Protein AF-A0A1G8VQ76-F1 (afdb_monomer)

Nearest PDB structures (foldseek):
  5lw8-assembly1_A  TM=6.667E-01  e=1.753E-02  Helicobacter pylori 26695
  2x9a-assembly1_D  TM=5.639E-01  e=1.098E-01  Escherichia coli
  6s3w-assembly1_A  TM=5.113E-01  e=1.736E-01  Pseudomonas aeruginosa
  6fip-assembly1_A  TM=4.896E-01  e=1.413E+00  Pseudomonas aeruginosa
  7szy-assembly1_A  TM=2.783E-01  e=7.266E+00  Human parvovirus B19

Structure (mmCIF, N/CA/C/O backbone):
data_AF-A0A1G8VQ76-F1
#
_entry.id   AF-A0A1G8VQ76-F1
#
loop_
_atom_site.group_PDB
_atom_site.id
_atom_site.type_symbol
_atom_site.label_atom_id
_atom_site.label_alt_id
_atom_site.label_comp_id
_atom_site.label_asym_id
_atom_site.label_entity_id
_atom_site.label_seq_id
_atom_site.pdbx_PDB_ins_code
_atom_site.Cartn_x
_atom_site.Cartn_y
_atom_site.Cartn_z
_atom_site.occupancy
_atom_site.B_iso_or_equiv
_atom_site.auth_seq_id
_atom_site.auth_comp_id
_atom_site.auth_asym_id
_atom_site.auth_atom_id
_atom_site.pdbx_PDB_model_num
ATOM 1 N N . MET A 1 1 ? -50.342 3.033 -22.020 1.00 38.66 1 MET A N 1
ATOM 2 C CA . MET A 1 1 ? -48.925 2.639 -21.872 1.00 38.66 1 MET A CA 1
ATOM 3 C C . MET A 1 1 ? -48.242 3.702 -21.026 1.00 38.66 1 MET A C 1
ATOM 5 O O . MET A 1 1 ? -48.009 4.798 -21.509 1.00 38.66 1 MET A O 1
ATOM 9 N N . ARG A 1 2 ? -48.062 3.440 -19.730 1.00 43.53 2 ARG A N 1
ATOM 10 C CA . ARG A 1 2 ? -47.347 4.323 -18.799 1.00 43.53 2 ARG A CA 1
ATOM 11 C C . ARG A 1 2 ? -4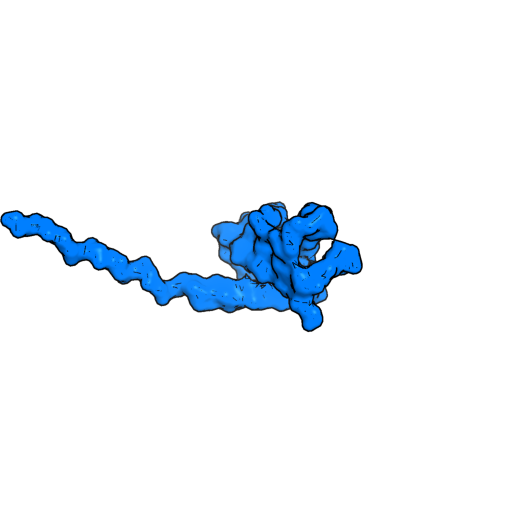6.197 3.500 -18.238 1.00 43.53 2 ARG A C 1
ATOM 13 O O . ARG A 1 2 ? -46.421 2.678 -17.360 1.00 43.53 2 ARG A O 1
ATOM 20 N N . ALA A 1 3 ? -45.011 3.676 -18.798 1.00 48.22 3 ALA A N 1
ATOM 21 C CA . ALA A 1 3 ? -43.781 3.137 -18.243 1.00 48.22 3 ALA A CA 1
ATOM 22 C C . ALA A 1 3 ? -42.684 4.179 -18.496 1.00 48.22 3 ALA A C 1
ATOM 24 O O . ALA A 1 3 ? -42.454 4.567 -19.633 1.00 48.22 3 ALA A O 1
ATOM 25 N N . VAL A 1 4 ? -42.244 4.846 -17.431 1.00 54.50 4 VAL A N 1
ATOM 26 C CA . VAL A 1 4 ? -40.944 4.606 -16.779 1.00 54.50 4 VAL A CA 1
ATOM 27 C C . VAL A 1 4 ? -39.897 5.546 -17.366 1.00 54.50 4 VAL A C 1
ATOM 29 O O . VAL A 1 4 ? -39.304 5.239 -18.387 1.00 54.50 4 VAL A O 1
ATOM 32 N N . VAL A 1 5 ? -39.645 6.661 -16.676 1.00 51.53 5 VAL A N 1
ATOM 33 C CA . VAL A 1 5 ? -38.316 7.290 -16.626 1.00 51.53 5 VAL A CA 1
ATOM 34 C C . VAL A 1 5 ? -38.163 7.944 -15.253 1.00 51.53 5 VAL A C 1
ATOM 36 O O . VAL A 1 5 ? -38.481 9.113 -15.066 1.00 51.53 5 VAL A O 1
ATOM 39 N N . VAL A 1 6 ? -37.702 7.170 -14.273 1.00 53.84 6 VAL A N 1
ATOM 40 C CA . VAL A 1 6 ? -37.031 7.711 -13.083 1.00 53.84 6 VAL A CA 1
ATOM 41 C C . VAL A 1 6 ? -35.815 6.820 -12.820 1.00 53.84 6 VAL A C 1
ATOM 43 O O . VAL A 1 6 ? -35.819 5.969 -11.941 1.00 53.84 6 VAL A O 1
ATOM 46 N N . LEU A 1 7 ? -34.787 6.966 -13.658 1.00 50.66 7 LEU A N 1
ATOM 47 C CA . LEU A 1 7 ? -33.397 6.684 -13.289 1.00 50.66 7 LEU A CA 1
ATOM 48 C C . LEU A 1 7 ? -32.816 8.072 -12.982 1.00 50.66 7 LEU A C 1
ATOM 50 O O . LEU A 1 7 ? -32.823 8.939 -13.845 1.00 50.66 7 LEU A O 1
ATOM 54 N N . GLY A 1 8 ? -32.460 8.418 -11.752 1.00 53.59 8 GLY A N 1
ATOM 55 C CA . GLY A 1 8 ? -31.429 7.741 -10.975 1.00 53.59 8 GLY A CA 1
ATOM 56 C C . GLY A 1 8 ? -30.175 8.621 -10.973 1.00 53.59 8 GLY A C 1
ATOM 57 O O . GLY A 1 8 ? -29.135 8.209 -11.465 1.00 53.59 8 GLY A O 1
ATOM 58 N N . LEU A 1 9 ? -30.287 9.857 -10.472 1.00 52.03 9 LEU A N 1
ATOM 59 C CA . LEU A 1 9 ? -29.156 10.769 -10.270 1.00 52.03 9 LEU A CA 1
ATOM 60 C C . LEU A 1 9 ? -28.792 10.776 -8.782 1.00 52.03 9 LEU A C 1
ATOM 62 O O . LEU A 1 9 ? -29.182 11.670 -8.038 1.00 52.03 9 LEU A O 1
ATOM 66 N N . ILE A 1 10 ? -28.069 9.748 -8.341 1.00 57.62 10 ILE A N 1
ATOM 67 C CA . ILE A 1 10 ? -27.401 9.743 -7.031 1.00 57.62 10 ILE A CA 1
ATOM 68 C C . ILE A 1 10 ? -25.964 9.269 -7.229 1.00 57.62 10 ILE A C 1
ATOM 70 O O . ILE A 1 10 ? -25.578 8.196 -6.785 1.00 57.62 10 ILE A O 1
ATOM 74 N N . ILE A 1 11 ? -25.159 10.049 -7.942 1.00 55.38 11 ILE A N 1
ATOM 75 C CA . ILE A 1 11 ? -23.706 9.879 -7.939 1.00 55.38 11 ILE A CA 1
ATOM 76 C C . ILE A 1 11 ? -23.126 11.273 -8.143 1.00 55.38 11 ILE A C 1
ATOM 78 O O . ILE A 1 11 ? -23.397 11.853 -9.184 1.00 55.38 11 ILE A O 1
ATOM 82 N N . CYS A 1 12 ? -22.443 11.825 -7.130 1.00 48.06 12 CYS A N 1
ATOM 83 C CA . CYS A 1 12 ? -21.375 12.847 -7.235 1.00 48.06 12 CYS A CA 1
ATOM 84 C C . CYS A 1 12 ? -21.057 13.530 -5.883 1.00 48.06 12 CYS A C 1
ATOM 86 O O . CYS A 1 12 ? -20.843 14.735 -5.829 1.00 48.06 12 CYS A O 1
ATOM 88 N N . ALA A 1 13 ? -20.997 12.787 -4.771 1.00 46.81 13 ALA A N 1
ATOM 89 C CA . ALA A 1 13 ? -20.494 13.332 -3.496 1.00 46.81 13 ALA A CA 1
ATOM 90 C C . ALA A 1 13 ? -19.321 12.535 -2.886 1.00 46.81 13 ALA A C 1
ATOM 92 O O . ALA A 1 13 ? -18.822 12.895 -1.824 1.00 46.81 13 ALA A O 1
ATOM 93 N N . GLY A 1 14 ? -18.866 11.455 -3.537 1.00 49.59 14 GLY A N 1
ATOM 94 C CA . GLY A 1 14 ? -17.878 10.528 -2.964 1.00 49.59 14 GLY A CA 1
ATOM 95 C C . GLY A 1 14 ? -16.415 10.759 -3.361 1.00 49.59 14 GLY A C 1
ATOM 96 O O . GLY A 1 14 ? -15.526 10.295 -2.656 1.00 49.59 14 GLY A O 1
ATOM 97 N N . THR A 1 15 ? -16.130 11.459 -4.463 1.00 51.47 15 THR A N 1
ATOM 98 C CA . THR A 1 15 ? -14.774 11.482 -5.050 1.00 51.47 15 THR A CA 1
ATOM 99 C C . THR A 1 15 ? -13.825 12.469 -4.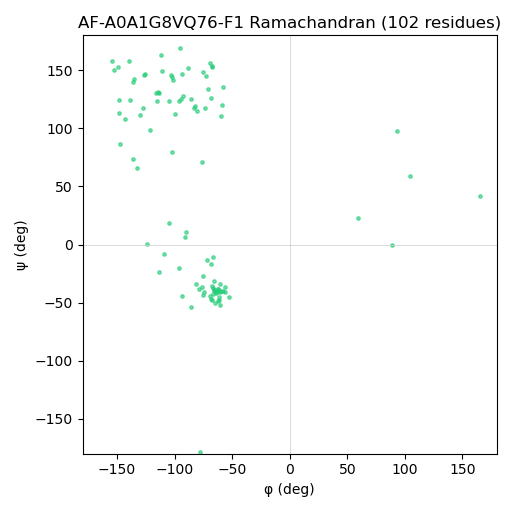370 1.00 51.47 15 THR A C 1
ATOM 101 O O . THR A 1 15 ? -12.645 12.166 -4.224 1.00 51.47 15 THR A O 1
ATOM 104 N N . ALA A 1 16 ? -14.328 13.609 -3.884 1.00 51.00 16 ALA A N 1
ATOM 105 C CA . ALA A 1 16 ? -13.487 14.630 -3.253 1.00 51.00 16 ALA A CA 1
ATOM 106 C C . ALA A 1 16 ? -12.818 14.127 -1.961 1.00 51.00 16 ALA A C 1
ATOM 108 O O . ALA A 1 16 ? -11.632 14.349 -1.744 1.00 51.00 16 ALA A O 1
ATOM 109 N N . ARG A 1 17 ? -13.558 13.381 -1.129 1.00 53.31 17 ARG A N 1
ATOM 110 C CA . ARG A 1 17 ? -13.037 12.876 0.153 1.00 53.31 17 ARG A CA 1
ATOM 111 C C . ARG A 1 17 ? -12.079 11.697 0.004 1.00 53.31 17 ARG A C 1
ATOM 113 O O . ARG A 1 17 ? -11.231 11.508 0.867 1.00 53.31 17 ARG A O 1
ATOM 120 N N . ALA A 1 18 ? -12.220 10.906 -1.060 1.00 59.06 18 ALA A N 1
ATOM 121 C CA . ALA A 1 18 ? -11.311 9.797 -1.337 1.00 59.06 18 ALA A CA 1
ATOM 122 C C . ALA A 1 18 ? -9.919 10.314 -1.731 1.00 59.06 18 ALA A C 1
ATOM 124 O O . ALA A 1 18 ? -8.927 9.846 -1.187 1.00 59.06 18 ALA A O 1
ATOM 125 N N . SER A 1 19 ? -9.861 11.336 -2.592 1.00 62.03 19 SER A N 1
ATOM 126 C CA . SER A 1 19 ? -8.595 11.938 -3.026 1.00 62.03 19 SER A CA 1
ATOM 127 C C . SER A 1 19 ? -7.865 12.662 -1.887 1.00 62.03 19 SER A C 1
ATOM 129 O O . SER A 1 19 ? -6.663 12.482 -1.724 1.00 62.03 19 SER A O 1
ATOM 131 N N . GLU A 1 20 ? -8.579 13.416 -1.045 1.00 64.12 20 GLU A N 1
ATOM 132 C CA . GLU A 1 20 ? -7.973 14.092 0.113 1.00 64.12 20 GLU A CA 1
ATOM 133 C C . GLU A 1 20 ? -7.426 13.088 1.144 1.00 64.12 20 GLU A C 1
ATOM 135 O O . GLU A 1 20 ? -6.329 13.261 1.675 1.00 64.12 20 GLU A O 1
ATOM 140 N N . LEU A 1 21 ? -8.156 11.992 1.386 1.00 71.00 21 LEU A N 1
ATOM 141 C CA . LEU A 1 21 ? -7.702 10.911 2.259 1.00 71.00 21 LEU A CA 1
ATOM 142 C C . LEU A 1 21 ? -6.476 10.187 1.684 1.00 71.00 21 LEU A C 1
ATOM 144 O O . LEU A 1 21 ? -5.575 9.858 2.451 1.00 71.00 21 LEU A O 1
ATOM 148 N N . GLU A 1 22 ? -6.417 9.957 0.368 1.00 72.69 22 GLU A N 1
ATOM 149 C CA . GLU A 1 22 ? -5.242 9.364 -0.285 1.00 72.69 22 GLU A CA 1
ATOM 150 C C . GLU A 1 22 ? -3.993 10.230 -0.116 1.00 72.69 22 GLU A C 1
ATOM 152 O O . GLU A 1 22 ? -2.957 9.709 0.291 1.00 72.69 22 GLU A O 1
ATOM 157 N N . VAL A 1 23 ? -4.088 11.541 -0.367 1.00 71.69 23 VAL A N 1
ATOM 158 C CA . VAL A 1 23 ? -2.945 12.461 -0.227 1.00 71.69 23 VAL A CA 1
ATOM 159 C C . VAL A 1 23 ? -2.459 12.495 1.222 1.00 71.69 23 VAL A C 1
ATOM 161 O O . VAL A 1 23 ? -1.276 12.283 1.483 1.00 71.69 23 VAL A O 1
ATOM 164 N N . LEU A 1 24 ? -3.376 12.656 2.182 1.00 72.88 24 LEU A N 1
ATOM 165 C CA . LEU A 1 24 ? -3.037 12.679 3.608 1.00 72.88 24 LEU A CA 1
ATOM 166 C C . LEU A 1 24 ? -2.423 11.360 4.096 1.00 72.88 24 LEU A C 1
ATOM 168 O O . LEU A 1 24 ? -1.532 11.373 4.949 1.00 72.88 24 LEU A O 1
ATOM 172 N N . LEU A 1 25 ? -2.909 10.217 3.599 1.00 78.75 25 LEU A N 1
ATOM 173 C CA . LEU A 1 25 ? -2.349 8.907 3.932 1.00 78.75 25 LEU A CA 1
ATOM 174 C C . LEU A 1 25 ? -0.950 8.749 3.343 1.00 78.75 25 LEU A C 1
ATOM 176 O O . LEU A 1 25 ? -0.043 8.349 4.071 1.00 78.75 25 LEU A O 1
ATOM 180 N N . SER A 1 26 ? -0.760 9.098 2.071 1.00 75.56 26 SER A N 1
ATOM 181 C CA . SER A 1 26 ? 0.537 9.002 1.401 1.00 75.56 26 SER A CA 1
ATOM 182 C C . SER A 1 26 ? 1.588 9.914 2.036 1.00 75.56 26 SER A C 1
ATOM 184 O O . SER A 1 26 ? 2.701 9.451 2.276 1.00 75.56 26 SER A O 1
ATOM 186 N N . GLU A 1 27 ? 1.241 11.147 2.423 1.00 79.81 27 GLU A N 1
ATOM 187 C CA . GLU A 1 27 ? 2.156 12.050 3.141 1.00 79.81 27 GLU A CA 1
ATOM 188 C C . GLU A 1 27 ? 2.532 11.518 4.532 1.00 79.81 27 GLU A C 1
ATOM 190 O O . GLU A 1 27 ? 3.714 11.425 4.878 1.00 79.81 27 GLU A O 1
ATOM 195 N N . LYS A 1 28 ? 1.536 11.127 5.342 1.00 81.44 28 LYS A N 1
ATOM 196 C CA . LYS A 1 28 ? 1.782 10.649 6.715 1.00 81.44 28 LYS A CA 1
ATOM 197 C C . LYS A 1 28 ? 2.552 9.336 6.743 1.00 81.44 28 LYS A C 1
ATOM 199 O O . LYS A 1 28 ? 3.400 9.142 7.613 1.00 81.44 28 LYS A O 1
ATOM 204 N N . ILE A 1 29 ? 2.246 8.432 5.816 1.00 83.56 29 ILE A N 1
ATOM 205 C CA . ILE A 1 29 ? 2.930 7.145 5.711 1.00 83.56 29 ILE A CA 1
ATOM 206 C C . ILE A 1 29 ? 4.325 7.348 5.115 1.00 83.56 29 ILE A C 1
ATOM 208 O O . ILE A 1 29 ? 5.273 6.758 5.628 1.00 83.56 29 ILE A O 1
ATOM 212 N N . GLY A 1 30 ? 4.476 8.212 4.105 1.00 79.56 30 GLY A N 1
ATOM 213 C CA . GLY A 1 30 ? 5.749 8.484 3.432 1.00 79.56 30 GLY A CA 1
ATOM 214 C C . GLY A 1 30 ? 6.864 8.933 4.379 1.00 79.56 30 GLY A C 1
ATOM 215 O O . GLY A 1 30 ? 7.995 8.484 4.233 1.00 79.56 30 GLY A O 1
ATOM 216 N N . GLY A 1 31 ? 6.546 9.714 5.417 1.00 81.88 31 GLY A N 1
ATOM 217 C CA . GLY A 1 31 ? 7.532 10.135 6.424 1.00 81.88 31 GLY A CA 1
ATOM 218 C C . GLY A 1 31 ? 8.069 9.014 7.333 1.00 81.88 31 GLY A C 1
ATOM 219 O O . GLY A 1 31 ? 9.092 9.194 7.987 1.00 81.88 31 GLY A O 1
ATOM 220 N N . CYS A 1 32 ? 7.392 7.865 7.394 1.00 86.94 32 CYS A N 1
ATOM 221 C CA . CYS A 1 32 ? 7.774 6.711 8.220 1.00 86.94 32 CYS A CA 1
ATOM 222 C C . CYS A 1 32 ? 8.184 5.487 7.381 1.00 86.94 32 CYS A C 1
ATOM 224 O O . CYS A 1 32 ? 8.902 4.603 7.859 1.00 86.94 32 CYS A O 1
ATOM 226 N N . LEU A 1 33 ? 7.716 5.405 6.136 1.00 87.56 33 LEU A N 1
ATOM 227 C CA . LEU A 1 33 ? 7.892 4.244 5.283 1.00 87.56 33 LEU A CA 1
ATOM 228 C C . LEU A 1 33 ? 9.335 4.151 4.778 1.00 87.56 33 LEU A C 1
ATOM 230 O O . LEU A 1 33 ? 9.810 4.997 4.031 1.00 87.56 33 LEU A O 1
ATOM 234 N N . VAL A 1 34 ? 10.026 3.076 5.150 1.00 86.56 34 VAL A N 1
ATOM 235 C CA . VAL A 1 34 ? 11.353 2.773 4.604 1.00 86.56 34 VAL A CA 1
ATOM 236 C C . VAL A 1 34 ? 11.183 2.116 3.237 1.00 86.56 34 VAL A C 1
ATOM 238 O O . VAL A 1 34 ? 10.646 1.008 3.150 1.00 86.56 34 VAL A O 1
ATOM 241 N N . ILE A 1 35 ? 11.648 2.797 2.191 1.00 85.56 35 ILE A N 1
ATOM 242 C CA . ILE A 1 35 ? 11.603 2.310 0.811 1.00 85.56 35 ILE A CA 1
ATOM 243 C C . ILE A 1 35 ? 12.834 1.438 0.530 1.00 85.56 35 ILE A C 1
ATOM 245 O O . ILE A 1 35 ? 13.961 1.885 0.758 1.00 85.56 35 ILE A O 1
ATOM 249 N N . PRO A 1 36 ? 12.651 0.188 0.070 1.00 82.69 36 PRO A N 1
ATOM 250 C CA . PRO A 1 36 ? 13.757 -0.645 -0.393 1.00 82.69 36 PRO A CA 1
ATOM 251 C C . PRO A 1 36 ? 14.535 0.007 -1.548 1.00 82.69 36 PRO A C 1
ATOM 253 O O . PRO A 1 36 ? 13.944 0.541 -2.481 1.00 82.69 36 PRO A O 1
ATOM 256 N N . VAL A 1 37 ? 15.869 -0.049 -1.484 1.00 79.25 37 VAL A N 1
ATOM 257 C CA . VAL A 1 37 ? 16.781 0.611 -2.443 1.00 79.25 37 VAL A CA 1
ATOM 258 C C . VAL A 1 37 ? 16.813 -0.036 -3.833 1.00 79.25 37 VAL A C 1
ATOM 260 O O . VAL A 1 37 ? 17.360 0.538 -4.766 1.00 79.25 37 VAL A O 1
ATOM 263 N N . ASP A 1 38 ? 16.266 -1.242 -3.975 1.00 82.94 38 ASP A N 1
ATOM 264 C CA . ASP A 1 38 ? 16.254 -2.047 -5.202 1.00 82.94 38 ASP A CA 1
ATOM 265 C C . ASP A 1 38 ? 15.015 -1.807 -6.083 1.00 82.94 38 ASP A C 1
ATOM 267 O O . ASP A 1 38 ? 14.809 -2.493 -7.090 1.00 82.94 38 ASP A O 1
ATOM 271 N N . ILE A 1 39 ? 14.182 -0.833 -5.715 1.00 85.50 39 ILE A N 1
ATOM 272 C CA . ILE A 1 39 ? 12.976 -0.471 -6.452 1.00 85.50 39 ILE A CA 1
ATOM 273 C C . ILE A 1 39 ? 13.285 0.703 -7.372 1.00 85.50 39 ILE A C 1
ATOM 275 O O . ILE A 1 39 ? 13.708 1.762 -6.919 1.00 85.50 39 ILE A O 1
ATOM 279 N N . ALA A 1 40 ? 13.034 0.525 -8.667 1.00 83.88 40 ALA A N 1
ATOM 280 C CA . ALA A 1 40 ? 13.100 1.620 -9.622 1.00 83.88 40 ALA A CA 1
ATOM 281 C C . ALA A 1 40 ? 11.921 2.582 -9.413 1.00 83.88 40 ALA A C 1
ATOM 283 O O . ALA A 1 40 ? 10.774 2.144 -9.305 1.00 83.88 40 ALA A O 1
ATOM 284 N N . THR A 1 41 ? 12.206 3.880 -9.390 1.00 86.69 41 THR A N 1
ATOM 285 C CA . THR A 1 41 ? 11.207 4.942 -9.532 1.00 86.69 41 THR A CA 1
ATOM 286 C C . THR A 1 41 ? 11.003 5.270 -11.023 1.00 86.69 41 THR A C 1
ATOM 288 O O . THR A 1 41 ? 11.918 5.056 -11.822 1.00 86.69 41 THR A O 1
ATOM 291 N N . PRO A 1 42 ? 9.815 5.750 -11.435 1.00 92.00 42 PRO A N 1
ATOM 292 C CA . PRO A 1 42 ? 8.616 5.909 -10.619 1.00 92.00 42 PRO A CA 1
ATOM 293 C C . PRO A 1 42 ? 7.922 4.567 -10.338 1.00 92.00 42 PRO A C 1
ATOM 295 O O . PRO A 1 42 ? 7.922 3.660 -11.174 1.00 92.00 42 PRO A O 1
ATOM 298 N N . PHE A 1 43 ? 7.285 4.452 -9.173 1.00 92.44 43 PHE A N 1
ATOM 299 C CA . PHE A 1 43 ? 6.455 3.292 -8.841 1.00 92.44 43 PHE A CA 1
ATOM 300 C C . PHE A 1 43 ? 5.172 3.691 -8.117 1.00 92.44 43 PHE A C 1
ATOM 302 O O . PHE A 1 43 ? 5.076 4.748 -7.489 1.00 92.44 43 PHE A O 1
ATOM 309 N N . LYS A 1 44 ? 4.180 2.801 -8.179 1.00 94.19 44 LYS A N 1
ATOM 310 C CA . LYS A 1 44 ? 2.903 2.928 -7.472 1.00 94.19 44 LYS A CA 1
ATOM 311 C C . LYS A 1 44 ? 2.529 1.606 -6.828 1.00 94.19 44 LYS A C 1
ATOM 313 O O . LYS A 1 44 ? 2.745 0.547 -7.410 1.00 94.19 44 LYS A O 1
ATOM 318 N N . VAL A 1 45 ? 1.939 1.656 -5.639 1.00 95.25 45 VAL A N 1
ATOM 319 C CA . VAL A 1 45 ? 1.364 0.489 -4.966 1.00 95.25 45 VAL A CA 1
ATOM 320 C C . VAL A 1 45 ? 0.040 0.879 -4.335 1.00 95.25 45 VAL A C 1
ATOM 322 O O . VAL A 1 45 ? -0.026 1.795 -3.519 1.00 95.25 45 VAL A O 1
ATOM 325 N N . THR A 1 46 ? -1.016 0.160 -4.690 1.00 95.62 46 THR A N 1
ATOM 326 C CA . THR A 1 46 ? -2.330 0.305 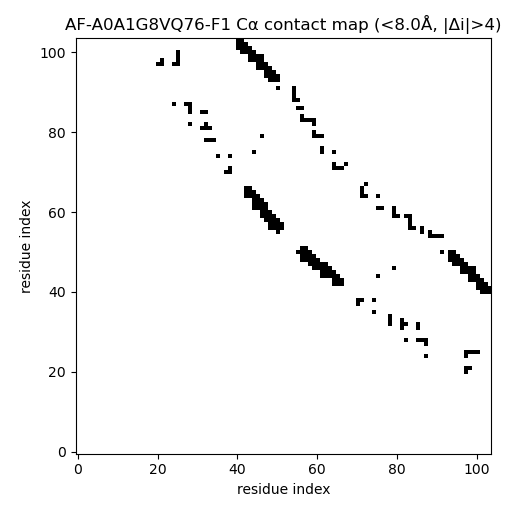-4.071 1.00 95.62 46 THR A CA 1
ATOM 327 C C . THR A 1 46 ? -2.474 -0.717 -2.958 1.00 95.62 46 THR A C 1
ATOM 329 O O . THR A 1 46 ? -2.331 -1.924 -3.180 1.00 95.62 46 THR A O 1
ATOM 332 N N . PHE A 1 47 ? -2.800 -0.235 -1.763 1.00 95.88 47 PHE A N 1
ATOM 333 C CA . PHE A 1 47 ? -3.050 -1.061 -0.591 1.00 95.88 47 PHE A CA 1
ATOM 334 C C . PHE A 1 47 ? -4.523 -1.028 -0.208 1.00 95.88 47 PHE A C 1
ATOM 336 O O . PHE A 1 47 ? -5.193 -0.009 -0.364 1.00 95.88 47 PHE A O 1
ATOM 343 N N . GLU A 1 48 ? -5.005 -2.126 0.362 1.00 95.81 48 GLU A N 1
ATOM 344 C CA . GLU A 1 48 ? -6.253 -2.168 1.116 1.00 95.81 48 GLU A CA 1
ATOM 345 C C . GLU A 1 48 ? -5.944 -2.511 2.569 1.00 95.81 48 GLU A C 1
ATOM 347 O O . GLU A 1 48 ? -5.315 -3.530 2.867 1.00 95.81 48 GLU A O 1
ATOM 352 N N . VAL A 1 49 ? -6.367 -1.639 3.475 1.00 95.69 49 VAL A N 1
ATOM 353 C CA . VAL A 1 49 ? -6.119 -1.757 4.906 1.00 95.69 49 VAL A CA 1
ATOM 354 C C . VAL A 1 49 ? -7.434 -1.987 5.624 1.00 95.69 49 VAL A C 1
ATOM 356 O O . VAL A 1 49 ? -8.399 -1.248 5.425 1.00 95.69 49 VAL A O 1
ATOM 359 N N . THR A 1 50 ? -7.456 -3.002 6.482 1.00 95.69 50 THR A N 1
ATOM 360 C CA . THR A 1 50 ? -8.535 -3.180 7.454 1.00 95.69 50 THR A CA 1
ATOM 361 C C . THR A 1 50 ? -8.071 -2.728 8.824 1.00 95.69 50 THR A C 1
ATOM 363 O O . THR A 1 50 ? -6.903 -2.901 9.187 1.00 95.69 50 THR A O 1
ATOM 366 N N . LEU A 1 51 ? -8.988 -2.143 9.585 1.00 94.38 51 LEU A N 1
ATOM 367 C CA . LEU A 1 51 ? -8.727 -1.672 10.939 1.00 94.38 51 LEU A CA 1
ATOM 368 C C . LEU A 1 51 ? -9.315 -2.628 11.975 1.00 94.38 51 LEU A C 1
ATOM 370 O O . LEU A 1 51 ? -10.380 -3.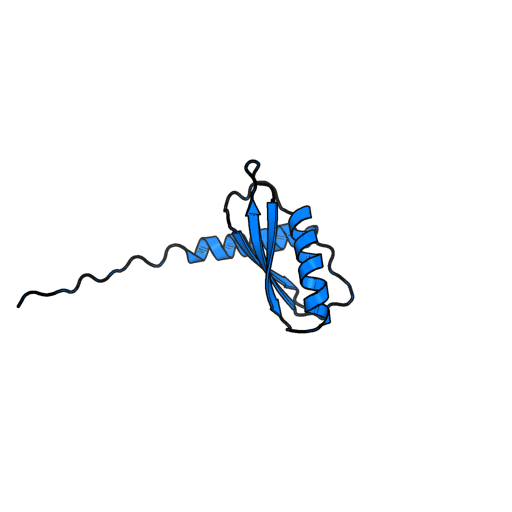212 11.758 1.00 94.38 51 LEU A O 1
ATOM 374 N N . ASP A 1 52 ? -8.632 -2.758 13.109 1.00 92.62 52 ASP A N 1
ATOM 375 C CA . ASP A 1 52 ? -9.188 -3.395 14.297 1.00 92.62 52 ASP A CA 1
ATOM 376 C C . ASP A 1 52 ? -10.150 -2.449 15.044 1.00 92.62 52 ASP A C 1
ATOM 378 O O . ASP A 1 5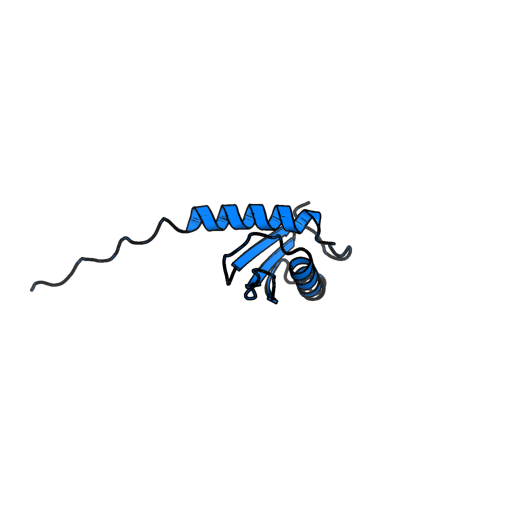2 ? -10.402 -1.312 14.645 1.00 92.62 52 ASP A O 1
ATOM 382 N N . LYS A 1 53 ? -10.705 -2.918 16.167 1.00 90.44 53 LYS A N 1
ATOM 383 C CA . LYS A 1 53 ? -11.637 -2.133 16.997 1.00 90.44 53 LYS A CA 1
ATOM 384 C C . LYS A 1 53 ? -10.996 -0.911 17.674 1.00 90.44 53 LYS A C 1
ATOM 386 O O . LYS A 1 53 ? -11.720 -0.118 18.267 1.00 90.44 53 LYS A O 1
ATOM 391 N N . ALA A 1 54 ? -9.670 -0.799 17.649 1.00 90.44 54 ALA A N 1
ATOM 392 C CA . ALA A 1 54 ? -8.902 0.311 18.203 1.00 90.44 54 ALA A CA 1
ATOM 393 C C . ALA A 1 54 ? -8.369 1.246 17.099 1.00 90.44 54 ALA A C 1
ATOM 395 O O . ALA A 1 54 ? -7.430 2.003 17.351 1.00 90.44 54 ALA A O 1
ATOM 396 N N . ASP A 1 55 ? -8.945 1.179 15.892 1.00 89.50 55 ASP A N 1
ATOM 397 C CA . ASP A 1 55 ? -8.562 1.960 14.712 1.00 89.50 55 ASP A CA 1
ATOM 398 C C . ASP A 1 55 ? -7.098 1.733 14.267 1.00 89.50 55 ASP A C 1
ATOM 400 O O . ASP A 1 55 ? -6.498 2.569 13.584 1.00 89.50 55 ASP A O 1
ATOM 404 N N . LYS A 1 56 ? -6.493 0.593 14.637 1.00 91.50 56 LYS A N 1
ATOM 405 C CA . LYS A 1 56 ? -5.140 0.215 14.198 1.00 91.50 56 LYS A CA 1
ATOM 406 C C . LYS A 1 56 ? -5.206 -0.666 12.961 1.00 91.50 56 LYS A C 1
ATOM 408 O O . LYS A 1 56 ? -6.099 -1.499 12.841 1.00 91.50 56 LYS A O 1
ATOM 413 N N . ALA A 1 57 ? -4.216 -0.555 12.074 1.00 93.69 57 ALA A N 1
ATOM 414 C CA . ALA A 1 57 ? -4.104 -1.438 10.915 1.00 93.69 57 ALA A CA 1
ATOM 415 C C . ALA A 1 57 ? -3.982 -2.915 11.338 1.00 93.69 57 ALA A C 1
ATOM 417 O O . ALA A 1 57 ? -2.952 -3.359 11.858 1.00 93.69 57 ALA A O 1
ATOM 418 N N . GLN A 1 58 ? -5.030 -3.695 11.071 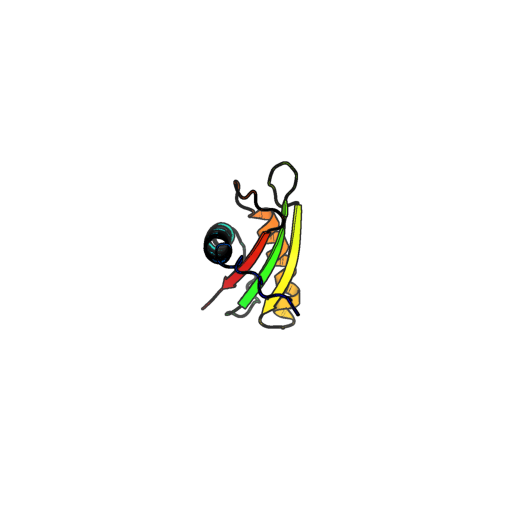1.00 94.94 58 GLN A N 1
ATOM 419 C CA . GLN A 1 58 ? -5.088 -5.128 11.334 1.00 94.94 58 GLN A CA 1
ATOM 420 C C . GLN A 1 58 ? -4.485 -5.916 10.169 1.00 94.94 58 GLN A C 1
ATOM 422 O O . GLN A 1 58 ? -3.554 -6.708 10.370 1.00 94.94 58 GLN A O 1
ATOM 427 N N . THR A 1 59 ? -4.960 -5.672 8.946 1.00 96.12 59 THR A N 1
ATOM 428 C CA . THR A 1 59 ? -4.414 -6.269 7.719 1.00 96.12 59 THR A CA 1
ATOM 429 C C . THR A 1 59 ? -4.076 -5.189 6.709 1.00 96.12 59 THR A C 1
ATOM 431 O O . THR A 1 59 ? -4.767 -4.183 6.627 1.00 96.12 59 THR A O 1
ATOM 434 N N . VAL A 1 60 ? -3.022 -5.417 5.928 1.00 96.88 60 VAL A N 1
ATOM 435 C CA . VAL A 1 60 ? -2.656 -4.590 4.774 1.00 96.88 60 VAL A CA 1
ATOM 436 C C . VAL A 1 60 ? -2.427 -5.538 3.608 1.00 96.88 60 VAL A C 1
ATOM 438 O O . VAL A 1 60 ? -1.491 -6.338 3.642 1.00 96.88 60 VAL A O 1
ATOM 441 N N . ALA A 1 61 ? -3.304 -5.482 2.614 1.00 97.50 61 ALA A N 1
ATOM 442 C CA . ALA A 1 61 ? -3.212 -6.265 1.392 1.00 97.50 61 ALA A CA 1
ATOM 443 C C . ALA A 1 61 ? -2.662 -5.398 0.257 1.00 97.50 61 ALA A C 1
ATOM 445 O O . ALA A 1 61 ? -3.010 -4.225 0.140 1.00 97.50 61 ALA A O 1
ATOM 446 N N . VAL A 1 62 ? -1.816 -5.987 -0.587 1.00 97.12 62 VAL A N 1
ATOM 447 C CA . VAL A 1 62 ? -1.410 -5.379 -1.858 1.00 97.12 62 VAL A CA 1
ATOM 448 C C . VAL A 1 62 ? -2.507 -5.675 -2.875 1.00 97.12 62 VAL A C 1
ATOM 450 O O . VAL A 1 62 ? -2.788 -6.841 -3.144 1.00 97.12 62 VAL A O 1
ATOM 453 N N . VAL A 1 63 ? -3.129 -4.630 -3.415 1.00 97.25 63 VAL A N 1
ATOM 454 C CA . VAL A 1 63 ? -4.203 -4.738 -4.416 1.00 97.25 63 VAL A CA 1
ATOM 455 C C . VAL A 1 63 ? -3.630 -4.660 -5.827 1.00 97.25 63 VAL A C 1
ATOM 457 O O . VAL A 1 63 ? -4.010 -5.440 -6.694 1.00 97.25 63 VAL A O 1
ATOM 460 N N . ALA A 1 64 ? -2.713 -3.721 -6.049 1.00 96.31 64 ALA A N 1
ATOM 461 C CA . ALA A 1 64 ? -2.062 -3.494 -7.332 1.00 96.31 64 ALA A CA 1
ATOM 462 C C . ALA A 1 64 ? -0.690 -2.851 -7.113 1.00 96.31 64 ALA A C 1
ATOM 464 O O . ALA A 1 64 ? -0.448 -2.236 -6.073 1.00 96.31 64 ALA A O 1
ATOM 465 N N . TYR A 1 65 ? 0.203 -2.988 -8.087 1.00 95.81 65 TYR A N 1
ATOM 466 C CA . TYR A 1 65 ? 1.471 -2.270 -8.119 1.00 95.81 65 TYR A CA 1
ATOM 467 C C . TYR A 1 65 ? 1.948 -2.073 -9.555 1.00 95.81 65 TYR A C 1
ATOM 469 O O . TYR A 1 65 ? 1.696 -2.917 -10.409 1.00 95.81 65 TYR A O 1
ATOM 477 N N . GLU A 1 66 ? 2.679 -0.991 -9.790 1.00 94.75 66 GLU A N 1
ATOM 478 C CA . GLU A 1 66 ? 3.315 -0.657 -11.061 1.00 94.75 66 GLU A CA 1
ATOM 479 C C . GLU A 1 66 ? 4.749 -0.161 -10.794 1.00 94.75 66 GLU A C 1
ATOM 481 O O . GLU A 1 66 ? 4.946 0.575 -9.823 1.00 94.75 66 GLU A O 1
ATOM 486 N N . PRO A 1 67 ? 5.747 -0.534 -11.617 1.00 94.19 67 PRO A N 1
ATOM 487 C CA . PRO A 1 67 ? 5.652 -1.474 -12.737 1.00 94.19 67 PRO A CA 1
ATOM 488 C C . PRO A 1 67 ? 5.432 -2.924 -12.275 1.00 94.19 67 PRO A C 1
ATOM 490 O O . PRO A 1 67 ? 5.809 -3.309 -11.170 1.00 94.19 67 PRO A O 1
ATOM 493 N N . HIS A 1 68 ? 4.861 -3.764 -13.141 1.00 94.31 68 HIS A N 1
ATOM 494 C CA . HIS A 1 68 ? 4.760 -5.206 -12.898 1.00 94.31 68 HIS A CA 1
ATOM 495 C C . HIS A 1 68 ? 6.113 -5.902 -13.122 1.00 94.31 68 HIS A C 1
ATOM 497 O O . HIS A 1 68 ? 6.314 -6.605 -14.110 1.00 94.31 68 HIS A O 1
ATOM 503 N N . SER A 1 69 ? 7.060 -5.672 -12.210 1.00 93.00 69 SER A N 1
ATOM 504 C CA . SER A 1 69 ? 8.404 -6.257 -12.226 1.00 93.00 69 SER A CA 1
ATOM 505 C C . SER A 1 69 ? 8.620 -7.242 -11.074 1.00 93.00 69 SER A C 1
ATOM 507 O O . SER A 1 69 ? 7.907 -7.230 -10.068 1.00 93.00 69 SER A O 1
ATOM 509 N N . GLU A 1 70 ? 9.657 -8.077 -11.187 1.00 93.31 70 GLU A N 1
ATOM 510 C CA . GLU A 1 70 ? 10.065 -8.980 -10.103 1.00 93.31 70 GLU A CA 1
ATOM 511 C C . GLU A 1 70 ? 10.498 -8.208 -8.843 1.00 93.31 70 GLU A C 1
ATOM 513 O O . GLU A 1 70 ? 10.173 -8.614 -7.725 1.00 93.31 70 GLU A O 1
ATOM 518 N N . SER A 1 71 ? 11.189 -7.074 -9.012 1.00 92.00 71 SER A N 1
ATOM 519 C CA . SER A 1 71 ? 11.571 -6.198 -7.899 1.00 92.00 71 SER A CA 1
ATOM 520 C C . SER A 1 71 ? 10.338 -5.654 -7.175 1.00 92.00 71 SER A C 1
ATOM 522 O O . SER A 1 71 ? 10.251 -5.762 -5.952 1.00 92.00 71 SER A O 1
ATOM 524 N N . MET A 1 72 ? 9.323 -5.186 -7.909 1.00 94.56 72 MET A N 1
ATOM 525 C CA . MET A 1 72 ? 8.075 -4.711 -7.30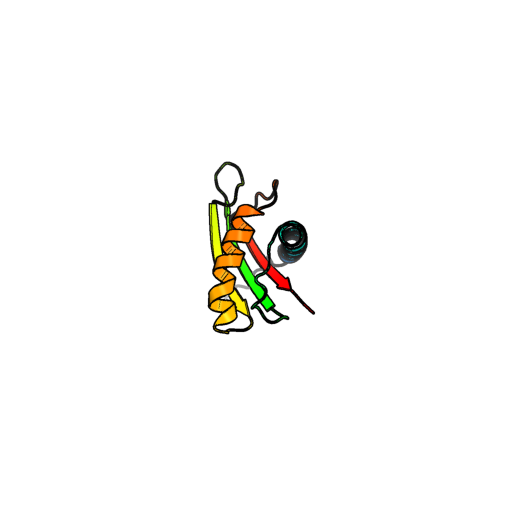9 1.00 94.56 72 MET A CA 1
ATOM 526 C C . MET A 1 72 ? 7.266 -5.824 -6.645 1.00 94.56 72 MET A C 1
ATOM 528 O O . MET A 1 72 ? 6.718 -5.614 -5.562 1.00 94.56 72 MET A O 1
ATOM 532 N N . ALA A 1 73 ? 7.243 -7.027 -7.222 1.00 94.88 73 ALA A N 1
ATOM 533 C CA . ALA A 1 73 ? 6.590 -8.184 -6.609 1.00 94.88 73 ALA A CA 1
ATOM 534 C C . ALA A 1 73 ? 7.203 -8.546 -5.240 1.00 94.88 73 ALA A C 1
ATOM 536 O O . ALA A 1 73 ? 6.485 -8.956 -4.325 1.00 94.88 73 ALA A O 1
ATOM 537 N N . LYS A 1 74 ? 8.521 -8.357 -5.076 1.00 94.44 74 LYS A N 1
ATOM 538 C CA . LYS A 1 74 ? 9.236 -8.546 -3.800 1.00 94.44 74 LYS A CA 1
ATOM 539 C C . LYS A 1 74 ? 9.046 -7.366 -2.845 1.00 94.44 74 LYS A C 1
ATOM 541 O O . LYS A 1 74 ? 8.891 -7.567 -1.638 1.00 94.44 74 LYS A O 1
ATOM 546 N N . ALA A 1 75 ? 9.023 -6.149 -3.378 1.00 93.94 75 ALA A N 1
ATOM 547 C CA . ALA A 1 75 ? 8.918 -4.918 -2.610 1.00 93.94 75 ALA A CA 1
ATOM 548 C C . ALA A 1 75 ? 7.518 -4.634 -2.061 1.00 93.94 75 ALA A C 1
ATOM 550 O O . ALA A 1 75 ? 7.389 -4.254 -0.897 1.00 93.94 75 ALA A O 1
ATOM 551 N N . ALA A 1 76 ? 6.458 -4.831 -2.848 1.00 94.94 76 ALA A N 1
ATOM 552 C CA . ALA A 1 76 ? 5.100 -4.461 -2.448 1.00 94.94 76 ALA A CA 1
ATOM 553 C C . ALA A 1 76 ? 4.658 -5.115 -1.116 1.00 94.94 76 ALA A C 1
ATOM 555 O O . ALA A 1 76 ? 4.115 -4.411 -0.260 1.00 94.94 76 ALA A O 1
ATOM 556 N N . PRO A 1 77 ? 4.965 -6.401 -0.834 1.00 95.00 77 PRO A N 1
ATOM 557 C CA . PRO A 1 77 ? 4.717 -6.995 0.482 1.00 95.00 77 PRO A CA 1
ATOM 558 C C . PRO A 1 77 ? 5.556 -6.391 1.621 1.00 95.00 77 PRO A C 1
ATOM 560 O O . PRO A 1 77 ? 5.108 -6.374 2.771 1.00 95.00 77 PRO A O 1
ATOM 563 N N . ILE A 1 78 ? 6.779 -5.920 1.345 1.00 94.12 78 ILE A N 1
ATOM 564 C CA . ILE A 1 78 ? 7.623 -5.213 2.327 1.00 94.12 78 ILE A CA 1
ATOM 565 C C . ILE A 1 78 ? 6.984 -3.865 2.664 1.00 94.12 78 ILE A C 1
ATOM 567 O O . ILE A 1 78 ? 6.805 -3.551 3.845 1.00 94.12 78 ILE A O 1
ATOM 571 N N . LEU A 1 79 ? 6.573 -3.115 1.639 1.00 94.25 79 LEU A N 1
ATOM 572 C CA . LEU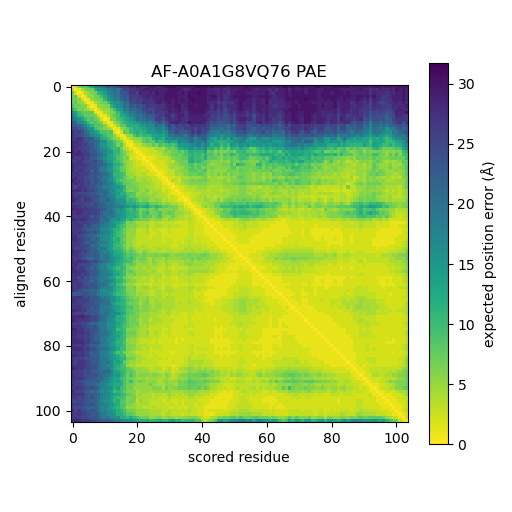 A 1 79 ? 5.880 -1.840 1.793 1.00 94.25 79 LEU A CA 1
ATOM 573 C C . LEU A 1 79 ? 4.560 -2.018 2.550 1.00 94.25 79 LEU A C 1
ATOM 575 O O . LEU A 1 79 ? 4.306 -1.262 3.480 1.00 94.25 79 LEU A O 1
ATOM 579 N N . ALA A 1 80 ? 3.786 -3.075 2.282 1.00 95.50 80 ALA A N 1
ATOM 580 C CA . ALA A 1 80 ? 2.569 -3.392 3.039 1.00 95.50 80 ALA A CA 1
ATOM 581 C C . ALA A 1 80 ? 2.835 -3.583 4.548 1.00 95.50 80 ALA A C 1
ATOM 583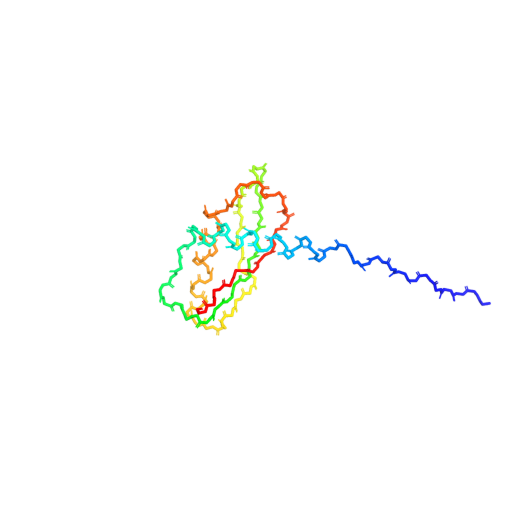 O O . ALA A 1 80 ? 2.080 -3.096 5.395 1.00 95.50 80 ALA A O 1
ATOM 584 N N . ARG A 1 81 ? 3.945 -4.242 4.921 1.00 94.75 81 ARG A N 1
ATOM 585 C CA . ARG A 1 81 ? 4.371 -4.337 6.334 1.00 94.75 81 ARG A CA 1
ATOM 586 C C . ARG A 1 81 ? 4.798 -2.985 6.899 1.00 94.75 81 ARG A C 1
ATOM 588 O O . ARG A 1 81 ? 4.579 -2.720 8.080 1.00 94.75 81 ARG A O 1
ATOM 595 N N . GLY A 1 82 ? 5.425 -2.147 6.080 1.00 93.62 82 GLY A N 1
ATOM 596 C CA . GLY A 1 82 ? 5.740 -0.763 6.415 1.00 93.62 82 GLY A CA 1
ATOM 597 C C . GLY A 1 82 ? 4.481 0.055 6.706 1.00 93.62 82 GLY A C 1
ATOM 598 O O . GLY A 1 82 ? 4.360 0.584 7.805 1.00 93.62 82 GLY A O 1
ATOM 599 N N . VAL A 1 83 ? 3.501 0.038 5.801 1.00 94.50 83 VAL A N 1
ATOM 600 C CA . VAL A 1 83 ? 2.181 0.675 5.955 1.00 94.50 83 VAL A CA 1
ATOM 601 C C . VAL A 1 83 ? 1.502 0.235 7.248 1.00 94.50 83 VAL A C 1
ATOM 603 O O . VAL A 1 83 ? 1.027 1.076 8.004 1.00 94.50 83 VAL A O 1
ATOM 606 N N . LYS A 1 84 ? 1.514 -1.069 7.560 1.00 94.56 84 LYS A N 1
ATOM 607 C CA . LYS A 1 84 ? 0.927 -1.577 8.809 1.00 94.56 84 LYS A CA 1
ATOM 608 C C . LYS A 1 84 ? 1.585 -0.970 10.056 1.00 94.56 84 LYS A C 1
ATOM 610 O O . LYS A 1 84 ? 0.893 -0.679 11.026 1.00 94.56 84 LYS A O 1
ATOM 615 N N . ARG A 1 85 ? 2.913 -0.799 10.046 1.00 92.81 85 ARG A N 1
ATOM 616 C CA . ARG A 1 85 ? 3.676 -0.221 11.170 1.00 92.81 85 ARG A CA 1
ATOM 617 C C . ARG A 1 85 ? 3.538 1.297 11.262 1.00 92.81 85 ARG A C 1
ATOM 619 O O . ARG A 1 85 ? 3.489 1.826 12.364 1.00 92.81 85 ARG A O 1
ATOM 626 N N . CYS A 1 86 ? 3.473 1.966 10.118 1.00 92.38 86 CYS A N 1
ATOM 627 C CA . CYS A 1 86 ? 3.405 3.418 9.992 1.00 92.38 86 CYS A CA 1
ATOM 628 C C . CYS A 1 86 ? 1.970 3.954 9.970 1.00 92.38 86 CYS A C 1
ATOM 630 O O . CYS A 1 86 ? 1.759 5.118 9.639 1.00 92.38 86 CYS A O 1
ATOM 632 N N . TRP A 1 87 ? 0.980 3.110 10.276 1.00 92.44 87 TRP A N 1
ATOM 633 C CA . TRP A 1 87 ? -0.419 3.484 10.167 1.00 92.44 87 TRP A CA 1
ATOM 634 C C . TRP A 1 87 ? -0.734 4.695 11.058 1.00 92.44 87 TRP A C 1
ATOM 636 O O . TRP A 1 87 ? -0.536 4.615 12.277 1.00 92.44 87 TRP A O 1
ATOM 646 N N . PRO A 1 88 ? -1.206 5.819 10.490 1.00 89.12 88 PRO A N 1
ATOM 647 C CA . PRO A 1 88 ? -1.416 7.026 11.267 1.00 89.12 88 PRO A CA 1
ATOM 648 C C . PRO A 1 88 ? -2.640 6.889 12.185 1.00 89.12 88 PRO A C 1
ATOM 650 O O . PRO A 1 88 ? -3.652 6.298 11.798 1.00 89.12 88 PRO A O 1
ATOM 653 N N . PRO A 1 89 ? -2.600 7.479 13.391 1.00 85.81 89 PRO A N 1
ATOM 654 C CA . PRO A 1 89 ? -3.764 7.515 14.264 1.00 85.81 89 PRO A CA 1
ATOM 655 C C . PRO A 1 89 ? -4.872 8.405 13.679 1.00 85.81 89 PRO A C 1
ATOM 657 O O . PRO A 1 89 ? -4.611 9.374 12.961 1.00 85.81 89 PRO A O 1
ATOM 660 N N . GLY A 1 90 ? -6.122 8.104 14.040 1.00 84.44 90 GLY A N 1
ATOM 661 C CA . GLY A 1 90 ? -7.289 8.935 13.717 1.00 84.44 90 GLY A CA 1
ATOM 662 C C . GLY A 1 90 ? -7.975 8.622 12.384 1.00 84.44 90 GLY A C 1
ATOM 663 O O . GLY A 1 90 ? -8.988 9.249 12.073 1.00 84.44 90 GLY A O 1
ATOM 664 N N . ILE A 1 91 ? -7.481 7.646 11.619 1.00 85.50 91 ILE A N 1
ATOM 665 C CA . ILE A 1 91 ? -8.176 7.135 10.433 1.00 85.50 91 ILE A CA 1
ATOM 666 C C . ILE A 1 91 ? -9.213 6.107 10.879 1.00 85.50 91 ILE A C 1
ATOM 668 O O . ILE A 1 91 ? -8.852 5.084 11.444 1.00 85.50 91 ILE A O 1
ATOM 672 N N . LYS A 1 92 ? -10.496 6.384 10.621 1.00 86.62 92 LYS A N 1
ATOM 673 C CA . LYS A 1 92 ? -11.626 5.518 11.019 1.00 86.62 92 LYS A CA 1
ATOM 674 C C . LYS A 1 92 ? -12.301 4.802 9.849 1.00 86.62 92 LYS A C 1
ATOM 676 O O . LYS A 1 92 ? -13.180 3.971 10.050 1.00 86.62 92 LYS A O 1
ATOM 681 N N . THR A 1 93 ? -11.927 5.144 8.618 1.00 86.75 93 THR A N 1
ATOM 682 C CA . THR A 1 93 ? -12.464 4.514 7.407 1.00 86.75 93 THR A CA 1
ATOM 683 C C . THR A 1 93 ? -11.974 3.069 7.321 1.00 86.75 93 THR A C 1
ATOM 685 O O . THR A 1 93 ? -10.771 2.831 7.388 1.00 86.75 93 THR A O 1
ATOM 688 N N . ASN A 1 94 ? -12.894 2.111 7.174 1.00 87.06 94 ASN A N 1
ATOM 689 C CA . ASN A 1 94 ? -12.584 0.682 7.155 1.00 87.06 94 ASN A CA 1
ATOM 690 C C . ASN A 1 94 ? -13.578 -0.089 6.250 1.00 87.06 94 ASN A C 1
ATOM 692 O O . ASN A 1 94 ? -14.782 0.002 6.501 1.00 87.06 94 ASN A O 1
ATOM 696 N N . PRO A 1 95 ? -13.123 -0.852 5.236 1.00 89.94 95 PRO A N 1
ATOM 697 C CA . PRO A 1 95 ? -11.748 -0.897 4.742 1.00 89.94 95 PRO A CA 1
ATOM 698 C C . PRO A 1 95 ? -11.363 0.428 4.079 1.00 89.94 95 PRO A C 1
ATOM 700 O O . PRO A 1 95 ? -12.211 1.165 3.573 1.00 89.94 95 PRO A O 1
ATOM 703 N N . VAL A 1 96 ? -10.070 0.733 4.079 1.00 91.38 96 VAL A N 1
ATOM 704 C CA . VAL A 1 96 ? -9.523 1.898 3.381 1.00 91.38 96 VAL A CA 1
ATOM 705 C C . VAL A 1 96 ? -8.582 1.435 2.287 1.00 91.38 96 VAL A C 1
ATOM 707 O O . VAL A 1 96 ? -7.697 0.612 2.510 1.00 91.38 96 VAL A O 1
ATOM 710 N N . ARG A 1 97 ? -8.790 1.971 1.089 1.00 92.69 97 ARG A N 1
ATOM 711 C CA . ARG A 1 97 ? -7.949 1.714 -0.071 1.00 92.69 97 ARG A CA 1
ATOM 712 C C . ARG A 1 97 ? -7.260 3.009 -0.466 1.00 92.69 97 ARG A C 1
ATOM 714 O O . ARG A 1 97 ? -7.929 4.034 -0.554 1.00 92.69 97 ARG A O 1
ATOM 721 N N . PHE A 1 98 ? -5.949 2.957 -0.665 1.00 91.69 98 PHE A N 1
ATOM 722 C CA . PHE A 1 98 ? -5.163 4.117 -1.080 1.00 91.69 98 PHE A CA 1
ATOM 723 C C . PHE A 1 98 ? -3.969 3.689 -1.928 1.00 91.69 98 PHE A C 1
ATOM 725 O O . PHE A 1 98 ? -3.461 2.571 -1.780 1.00 91.69 98 PHE A O 1
ATOM 732 N N . THR A 1 99 ? -3.523 4.585 -2.801 1.00 92.31 99 THR A N 1
ATOM 733 C CA . THR A 1 99 ? -2.323 4.389 -3.616 1.00 92.31 99 THR A CA 1
ATOM 734 C C . THR A 1 99 ? -1.165 5.216 -3.079 1.00 92.31 99 THR A C 1
ATOM 736 O O . THR A 1 99 ? -1.255 6.435 -2.967 1.00 92.31 99 THR A O 1
ATOM 739 N N . PHE A 1 100 ? -0.062 4.540 -2.771 1.00 90.81 100 PHE A N 1
ATOM 740 C CA . PHE A 1 100 ? 1.223 5.171 -2.507 1.00 90.81 100 PHE A CA 1
ATOM 741 C C . PHE A 1 100 ? 2.016 5.231 -3.810 1.00 90.81 100 PHE A C 1
ATOM 743 O O . PHE A 1 100 ? 2.184 4.204 -4.472 1.00 90.81 100 PHE A O 1
ATOM 750 N N . SER A 1 101 ? 2.514 6.408 -4.170 1.00 90.06 101 SER A N 1
ATOM 751 C CA . SER A 1 101 ? 3.380 6.604 -5.329 1.00 90.06 101 SER A CA 1
ATOM 752 C C . SER A 1 101 ? 4.671 7.291 -4.920 1.00 90.06 101 SER A C 1
ATOM 754 O O . SER A 1 101 ? 4.679 8.125 -4.015 1.00 90.06 101 SER A O 1
ATOM 756 N N . MET A 1 102 ? 5.752 6.935 -5.600 1.00 87.38 102 MET A N 1
ATOM 757 C CA . MET A 1 102 ? 7.017 7.648 -5.524 1.00 87.38 102 MET A CA 1
ATOM 758 C C . MET A 1 102 ? 7.443 7.983 -6.942 1.00 87.38 102 MET A C 1
ATOM 760 O O . MET A 1 102 ? 7.648 7.083 -7.761 1.00 87.38 102 MET A O 1
ATOM 764 N N . ASP A 1 103 ? 7.529 9.278 -7.199 1.00 85.94 103 ASP A N 1
ATOM 765 C CA . ASP A 1 103 ? 8.026 9.851 -8.441 1.00 85.94 103 ASP A CA 1
ATOM 766 C C . ASP A 1 103 ? 9.527 10.190 -8.279 1.00 85.94 103 ASP A C 1
ATOM 768 O O . ASP A 1 103 ? 10.063 10.068 -7.174 1.00 85.94 103 ASP A O 1
ATOM 772 N N . GLU A 1 104 ? 10.217 10.526 -9.375 1.00 63.69 104 GLU A N 1
ATOM 773 C CA . GLU A 1 104 ? 11.649 10.903 -9.374 1.00 63.69 104 GLU A CA 1
ATOM 774 C C . GLU A 1 104 ? 11.951 12.217 -8.635 1.00 63.69 104 GLU A C 1
ATOM 776 O O . GLU A 1 104 ? 11.145 13.172 -8.742 1.00 63.69 104 GLU A O 1
#

Foldseek 3Di:
DDDDDDDDPDDDDPPVVLVVVQVVLLVQLVVQFDADPLDDPFKKWKWWFFADPQRATPFIDTPDMPPPDPSCVVRNVVRSVSCNVSPDPPDPDGGRMYMHTDHD

Radius of gyration: 17.55 Å; Cα contacts (8 Å, |Δi|>4): 134; chains: 1; bounding box: 66×24×40 Å

Sequence (104 aa):
MRAVVVLGLIICAGTARASELEVLLSEKIGGCLVIPVDIATPFKVTFEVTLDKADKAQTVAVVAYEPHSESMAKAAPILARGVKRCWPPGIKTNPVRFTFSMDE

Secondary structure (DSSP, 8-state):
-----------SSSHHHHHHHHHHHHHHHHTT----TTPPSSEEEEEEEEE-TTS-EEEEEEEEEES--HHHHHHHHHHHHHHHHSPPTT---SSEEEEEEE--

Solvent-accessible surface area (backbone atoms only — not comparable to full-atom values): 6376 Å² total; per-residue (Å²): 141,88,79,89,88,86,83,82,89,85,83,88,81,65,67,69,61,52,54,55,50,28,53,55,48,38,55,60,29,56,81,63,45,77,76,69,88,78,57,72,72,60,32,38,39,29,36,39,34,34,53,44,100,81,46,42,55,68,45,54,44,80,75,48,60,40,62,91,41,73,54,44,68,62,41,51,63,52,46,33,55,33,50,44,73,36,52,62,83,88,55,78,71,66,73,36,73,40,60,43,69,45,74,127

pLDDT: mean 82.29, std 16.16, range [38.66, 97.5]

Organism: NCBI:txid1004279

Mean predicted aligned error: 9.33 Å